Protein AF-A0A8X6N7T5-F1 (afdb_monomer)

Structure (mmCIF, N/CA/C/O backbone):
data_AF-A0A8X6N7T5-F1
#
_entry.id   AF-A0A8X6N7T5-F1
#
loop_
_atom_site.group_PDB
_atom_site.id
_atom_site.type_symbol
_atom_site.label_atom_id
_atom_site.label_alt_id
_atom_site.label_comp_id
_atom_site.label_asym_id
_atom_site.label_entity_id
_atom_site.label_seq_id
_atom_site.pdbx_PDB_ins_code
_atom_site.Cartn_x
_atom_site.Cartn_y
_atom_site.Cartn_z
_atom_site.occupancy
_atom_site.B_iso_or_equiv
_atom_site.auth_seq_id
_atom_site.auth_comp_id
_atom_site.auth_asym_id
_atom_site.auth_atom_id
_atom_site.pdbx_PDB_model_num
ATOM 1 N N . MET A 1 1 ? 13.002 1.276 -0.693 1.00 79.81 1 MET A N 1
ATOM 2 C CA . MET A 1 1 ? 13.063 2.621 -0.086 1.00 79.81 1 MET A CA 1
ATOM 3 C C . MET A 1 1 ? 11.670 3.222 -0.159 1.00 79.81 1 MET A C 1
ATOM 5 O O . MET A 1 1 ? 11.040 3.054 -1.194 1.00 79.81 1 MET A O 1
ATOM 9 N N . ILE A 1 2 ? 11.180 3.834 0.918 1.00 91.38 2 ILE A N 1
ATOM 10 C CA . ILE A 1 2 ? 9.913 4.585 0.953 1.00 91.38 2 ILE A CA 1
ATOM 11 C C . ILE A 1 2 ? 10.274 6.031 1.283 1.00 91.38 2 ILE A C 1
ATOM 13 O O . ILE A 1 2 ? 11.182 6.249 2.085 1.00 91.38 2 ILE A O 1
ATOM 17 N N . ILE A 1 3 ? 9.615 6.992 0.641 1.00 93.56 3 ILE A N 1
ATOM 18 C CA . ILE A 1 3 ? 9.811 8.421 0.908 1.00 93.56 3 ILE A CA 1
ATOM 19 C C . ILE A 1 3 ? 8.500 8.967 1.471 1.00 93.56 3 ILE A C 1
ATOM 21 O O . ILE A 1 3 ? 7.453 8.821 0.841 1.00 93.56 3 ILE A O 1
ATOM 25 N N . GLU A 1 4 ? 8.553 9.551 2.663 1.00 93.31 4 GLU A N 1
ATOM 26 C CA . GLU A 1 4 ? 7.389 10.152 3.318 1.00 93.31 4 GLU A CA 1
ATOM 27 C C . GLU A 1 4 ? 7.267 11.627 2.941 1.00 93.31 4 GLU A C 1
ATOM 29 O O . GLU A 1 4 ? 8.222 12.390 3.079 1.00 93.31 4 GLU A O 1
ATOM 34 N N . ASN A 1 5 ? 6.075 12.018 2.494 1.00 90.19 5 ASN A N 1
ATOM 35 C CA . ASN A 1 5 ? 5.716 13.388 2.150 1.00 90.19 5 ASN A CA 1
ATOM 36 C C . ASN A 1 5 ? 4.433 13.795 2.898 1.00 90.19 5 ASN A C 1
ATOM 38 O O . ASN A 1 5 ? 3.700 12.951 3.406 1.00 90.19 5 ASN A O 1
ATOM 42 N N . GLU A 1 6 ? 4.092 15.088 2.881 1.00 89.38 6 GLU A N 1
ATOM 43 C CA . GLU A 1 6 ? 2.863 15.615 3.508 1.00 89.38 6 GLU A CA 1
ATOM 44 C C . GLU A 1 6 ? 1.575 14.943 2.997 1.00 89.38 6 GLU A C 1
ATOM 46 O O . GLU A 1 6 ? 0.587 14.842 3.718 1.00 89.38 6 GLU A O 1
ATOM 51 N N . SER A 1 7 ? 1.574 14.470 1.747 1.00 88.31 7 SER A N 1
ATOM 52 C CA . SER A 1 7 ? 0.406 13.856 1.102 1.00 88.31 7 SER A CA 1
ATOM 53 C C . SER A 1 7 ? 0.331 12.329 1.235 1.00 88.31 7 SER A C 1
ATOM 55 O O . SER A 1 7 ? -0.644 11.744 0.755 1.00 88.31 7 SER A O 1
ATOM 57 N N . GLY A 1 8 ? 1.342 11.680 1.825 1.00 93.50 8 GLY A N 1
ATOM 58 C CA . GLY A 1 8 ? 1.430 10.222 1.948 1.00 93.50 8 GLY A CA 1
ATOM 59 C C . GLY A 1 8 ? 2.823 9.662 1.641 1.00 93.50 8 GLY A C 1
ATOM 60 O O . GLY A 1 8 ? 3.841 10.318 1.846 1.00 93.50 8 GLY A O 1
ATOM 61 N N . TYR A 1 9 ? 2.865 8.436 1.126 1.00 95.62 9 TYR A N 1
ATOM 62 C CA . TYR A 1 9 ? 4.085 7.664 0.895 1.00 95.62 9 TYR A CA 1
ATOM 63 C C . TYR A 1 9 ? 4.372 7.522 -0.597 1.00 95.62 9 TYR A C 1
ATOM 65 O O . TYR A 1 9 ? 3.532 7.038 -1.356 1.00 95.62 9 TYR A O 1
ATOM 73 N N . ILE A 1 10 ? 5.578 7.885 -1.022 1.00 96.06 10 ILE A N 1
ATOM 74 C CA . ILE A 1 10 ? 6.064 7.633 -2.377 1.00 96.06 10 ILE A CA 1
ATOM 75 C C . ILE A 1 10 ? 6.832 6.313 -2.382 1.00 96.06 10 ILE A C 1
ATOM 77 O O . ILE A 1 10 ? 7.823 6.134 -1.665 1.00 96.06 10 ILE A O 1
ATOM 81 N N . VAL A 1 11 ? 6.369 5.391 -3.223 1.00 95.44 11 VAL A N 1
ATOM 82 C CA . VAL A 1 11 ? 6.924 4.049 -3.377 1.00 95.44 11 VAL A CA 1
ATOM 83 C C . VAL A 1 11 ? 7.459 3.877 -4.803 1.00 95.44 11 VAL A C 1
ATOM 85 O O . VAL A 1 11 ? 6.682 3.981 -5.751 1.00 95.44 11 VAL A O 1
ATOM 88 N N . PRO A 1 12 ? 8.762 3.610 -4.996 1.00 93.44 12 PRO A N 1
ATOM 89 C CA . PRO A 1 12 ? 9.313 3.345 -6.318 1.00 93.44 12 PRO A CA 1
ATOM 90 C C . PRO A 1 12 ? 8.857 1.984 -6.846 1.00 93.44 12 PRO A C 1
ATOM 92 O O . PRO A 1 12 ? 8.689 1.021 -6.089 1.00 93.44 12 PRO A O 1
ATOM 95 N N . SER A 1 13 ? 8.691 1.903 -8.161 1.00 91.12 13 SER A N 1
ATOM 96 C CA . SER A 1 13 ? 8.461 0.646 -8.860 1.00 91.12 13 SER A CA 1
ATOM 97 C C . SER A 1 13 ? 9.652 -0.302 -8.690 1.00 91.12 13 SER A C 1
ATOM 99 O O . SER A 1 13 ? 10.802 0.110 -8.559 1.00 91.12 13 SER A O 1
ATOM 101 N N . SER A 1 14 ? 9.373 -1.605 -8.711 1.00 86.06 14 SER A N 1
ATOM 102 C CA . SER A 1 14 ? 10.404 -2.648 -8.663 1.00 86.06 14 SER A CA 1
ATOM 103 C C . SER A 1 14 ? 11.063 -2.906 -10.021 1.00 86.06 14 SER A C 1
ATOM 105 O O . SER A 1 14 ? 12.096 -3.562 -10.076 1.00 86.06 14 SER A O 1
ATOM 107 N N . SER A 1 15 ? 10.438 -2.461 -11.113 1.00 87.00 15 SER A N 1
ATOM 108 C CA . SER A 1 15 ? 10.814 -2.823 -12.488 1.00 87.00 15 SER A CA 1
ATOM 109 C C . SER A 1 15 ? 10.936 -1.629 -13.433 1.00 87.00 15 SER A C 1
ATOM 111 O O . SER A 1 15 ? 11.375 -1.797 -14.566 1.00 87.00 15 SER A O 1
ATOM 113 N N . SER A 1 16 ? 10.532 -0.434 -13.004 1.00 90.25 16 SER A N 1
ATOM 114 C CA . SER A 1 16 ? 10.591 0.797 -13.797 1.00 90.25 16 SER A CA 1
ATOM 115 C C . SER A 1 16 ? 11.121 1.954 -12.950 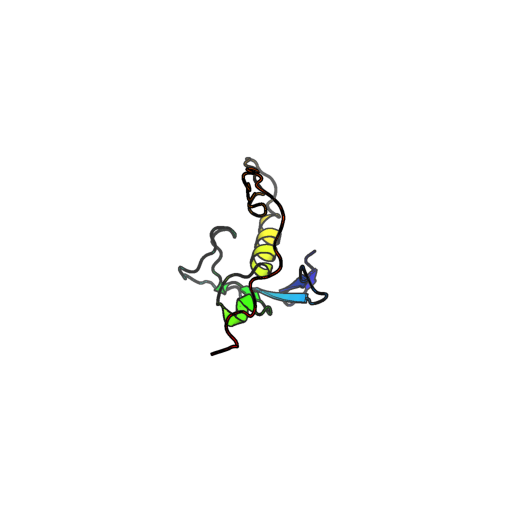1.00 90.25 16 SER A C 1
ATOM 117 O O . SER A 1 16 ? 11.251 1.839 -11.734 1.00 90.25 16 SER A O 1
ATOM 119 N N . LEU A 1 17 ? 11.422 3.083 -13.595 1.00 89.88 17 LEU A N 1
ATOM 120 C CA . LEU A 1 17 ? 11.791 4.331 -12.911 1.00 89.88 17 LEU A CA 1
ATOM 121 C C . LEU A 1 17 ? 10.569 5.099 -12.375 1.00 89.88 17 LEU A C 1
ATOM 123 O O . LEU A 1 17 ? 10.706 6.212 -11.875 1.00 89.88 17 LEU A O 1
ATOM 127 N N . GLU A 1 18 ? 9.371 4.533 -12.509 1.00 92.69 18 GLU A N 1
ATOM 128 C CA . GLU A 1 18 ? 8.135 5.154 -12.048 1.00 92.69 18 GLU A CA 1
ATOM 129 C C . GLU A 1 18 ? 8.010 5.077 -10.527 1.00 92.69 18 GLU A C 1
ATOM 131 O O . GLU A 1 18 ? 8.520 4.162 -9.873 1.00 92.69 18 GLU A O 1
ATOM 136 N N . THR A 1 19 ? 7.275 6.028 -9.965 1.00 94.38 19 THR A N 1
ATOM 137 C CA . THR A 1 19 ? 6.924 6.049 -8.550 1.00 94.38 19 THR A CA 1
ATOM 138 C C . THR A 1 19 ? 5.414 6.103 -8.392 1.00 94.38 19 THR A C 1
ATOM 140 O O . THR A 1 19 ? 4.695 6.647 -9.230 1.00 94.38 19 THR A O 1
ATOM 143 N N . TYR A 1 20 ? 4.931 5.520 -7.302 1.00 95.19 20 TYR A N 1
ATOM 144 C CA . TYR A 1 20 ? 3.520 5.470 -6.966 1.00 95.19 20 TYR A CA 1
ATOM 145 C C . TYR A 1 20 ? 3.295 6.148 -5.624 1.00 95.19 20 TYR A C 1
ATOM 147 O O . TYR A 1 20 ? 3.953 5.838 -4.631 1.00 95.19 20 TYR A O 1
ATOM 155 N N . LEU A 1 21 ? 2.333 7.060 -5.597 1.00 95.25 21 LEU A N 1
ATOM 156 C CA . LEU A 1 21 ? 1.815 7.650 -4.374 1.00 95.25 21 LEU A CA 1
ATOM 157 C C . LEU A 1 21 ? 0.817 6.692 -3.717 1.00 95.25 21 LEU A C 1
ATOM 159 O O . LEU A 1 21 ? -0.110 6.215 -4.383 1.00 95.25 21 LEU A O 1
ATOM 163 N N . VAL A 1 22 ? 1.016 6.443 -2.425 1.00 94.94 22 VAL A N 1
ATOM 164 C CA . VAL A 1 22 ? 0.089 5.767 -1.517 1.00 94.94 22 VAL A CA 1
ATOM 165 C C . VAL A 1 22 ? -0.385 6.779 -0.481 1.00 94.94 22 VAL A C 1
ATOM 167 O O . VAL A 1 22 ? 0.433 7.387 0.207 1.00 94.94 22 VAL A O 1
ATOM 170 N N . GLN A 1 23 ? -1.693 6.959 -0.355 1.00 94.56 23 GLN A N 1
ATOM 171 C CA . GLN A 1 23 ? -2.296 7.918 0.569 1.00 94.56 23 GLN A CA 1
ATOM 172 C C . GLN A 1 23 ? -3.124 7.193 1.616 1.00 94.56 23 GLN A C 1
ATOM 174 O O . GLN A 1 23 ? -3.807 6.221 1.305 1.00 94.56 23 GLN A O 1
ATOM 179 N N . GLU A 1 24 ? -3.096 7.696 2.843 1.00 91.50 24 GLU A N 1
ATOM 180 C CA . GLU A 1 24 ? -3.979 7.227 3.904 1.00 91.50 24 GLU A CA 1
ATOM 181 C C . GLU A 1 24 ? -5.273 8.020 3.891 1.00 91.50 24 GLU A C 1
ATOM 183 O O . GLU A 1 24 ? -5.271 9.248 3.915 1.00 91.50 24 GL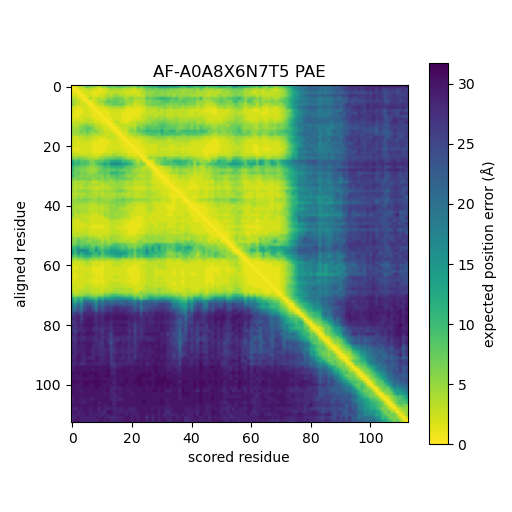U A O 1
ATOM 188 N N . SER A 1 25 ? -6.390 7.307 3.855 1.00 86.62 25 SER A N 1
ATOM 189 C CA . SER A 1 25 ? -7.720 7.914 3.854 1.00 86.62 25 SER A CA 1
ATOM 190 C C . SER A 1 25 ? -8.353 7.949 5.249 1.00 86.62 25 SER A C 1
ATOM 192 O O . SER A 1 25 ? -9.443 8.489 5.390 1.00 86.62 25 SER A O 1
ATOM 194 N N . ASN A 1 26 ? -7.672 7.395 6.267 1.00 70.31 26 ASN A N 1
ATOM 195 C CA . ASN A 1 26 ? -8.101 7.316 7.672 1.00 70.31 26 ASN A CA 1
ATOM 196 C C . ASN A 1 26 ? -9.608 7.039 7.822 1.00 70.31 26 ASN A C 1
ATOM 198 O O . ASN A 1 26 ? -10.357 7.789 8.449 1.00 70.31 26 ASN A O 1
ATOM 202 N N . THR A 1 27 ? -10.066 5.973 7.167 1.00 76.94 27 THR A N 1
ATOM 203 C CA . THR A 1 27 ? -11.472 5.587 7.169 1.00 76.94 27 THR A CA 1
ATOM 204 C C . THR A 1 27 ? -11.726 4.640 8.337 1.00 76.94 27 THR A C 1
ATOM 206 O O . THR A 1 27 ? -11.125 3.572 8.447 1.00 76.94 27 THR A O 1
ATOM 209 N N . ASN A 1 28 ? -12.632 5.019 9.242 1.00 82.62 28 ASN A N 1
ATOM 210 C CA . ASN A 1 28 ? -13.176 4.072 10.210 1.00 82.62 28 ASN A CA 1
ATOM 211 C C . ASN A 1 28 ? -14.169 3.172 9.465 1.00 82.62 28 ASN A C 1
ATOM 213 O O . ASN A 1 28 ? -15.340 3.511 9.299 1.00 82.62 28 ASN A O 1
ATOM 217 N N . CYS A 1 29 ? -13.653 2.083 8.902 1.00 86.38 29 CYS A N 1
ATOM 218 C CA . CYS A 1 29 ? -14.405 1.189 8.039 1.00 86.38 29 CYS A CA 1
ATOM 219 C C . CYS A 1 29 ? -14.625 -0.159 8.731 1.00 86.38 29 CYS A C 1
ATOM 221 O O . CYS A 1 29 ? -13.671 -0.804 9.155 1.00 86.38 29 CYS A O 1
ATOM 223 N N . SER A 1 30 ? -15.875 -0.616 8.798 1.00 86.75 30 SER A N 1
ATOM 224 C CA . SER A 1 30 ? -16.258 -1.942 9.309 1.00 86.75 30 SER A CA 1
ATOM 225 C C . SER A 1 30 ? -16.414 -2.982 8.187 1.00 86.75 30 SER A C 1
ATOM 227 O O . SER A 1 30 ? -17.200 -3.923 8.292 1.00 86.75 30 SER A O 1
ATOM 229 N N . CYS A 1 31 ? -15.687 -2.790 7.080 1.00 88.56 31 CYS A N 1
ATOM 230 C CA . CYS A 1 31 ? -15.692 -3.698 5.937 1.00 88.56 31 CYS A CA 1
ATOM 231 C C . CYS A 1 31 ? -15.114 -5.076 6.307 1.00 88.56 31 CYS A C 1
ATOM 233 O O . CYS A 1 31 ? -14.263 -5.184 7.183 1.00 88.56 31 CYS A O 1
ATOM 235 N N . LEU A 1 32 ? -15.498 -6.122 5.569 1.00 88.81 32 LEU A N 1
ATOM 236 C CA . LEU A 1 32 ? -14.855 -7.445 5.662 1.00 88.81 32 LEU A CA 1
ATOM 237 C C . LEU A 1 32 ? -13.651 -7.595 4.711 1.00 88.81 32 LEU A C 1
ATOM 239 O O . LEU A 1 32 ? -13.003 -8.635 4.689 1.00 88.81 32 LEU A O 1
ATOM 243 N N . LEU A 1 33 ? -13.350 -6.562 3.916 1.00 88.56 33 LEU A N 1
ATOM 244 C CA . LEU A 1 33 ? -12.240 -6.529 2.958 1.00 88.56 33 LEU A CA 1
ATOM 245 C C . LEU A 1 33 ? -10.938 -6.114 3.655 1.00 88.56 33 LEU A C 1
ATOM 247 O O . LEU A 1 33 ? -10.413 -5.018 3.438 1.00 88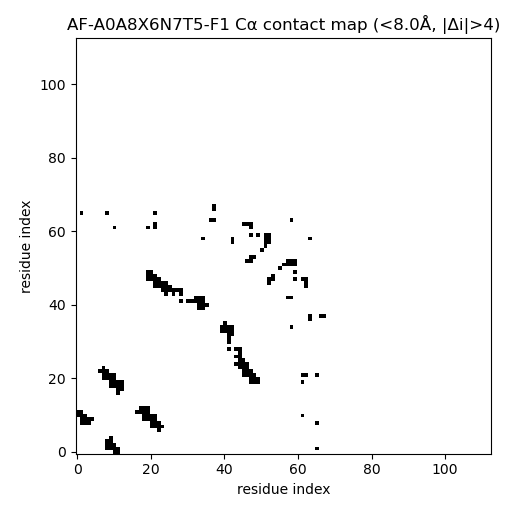.56 33 LEU A O 1
ATOM 251 N N . ILE A 1 34 ? -10.458 -6.994 4.528 1.00 90.44 34 ILE A N 1
ATOM 252 C CA . ILE A 1 34 ? -9.249 -6.806 5.332 1.00 90.44 34 ILE A CA 1
ATOM 253 C C . ILE A 1 34 ? -8.087 -7.641 4.791 1.00 90.44 34 ILE A C 1
ATOM 255 O O . ILE A 1 34 ? -8.284 -8.757 4.312 1.00 90.44 34 ILE A O 1
ATOM 259 N N . CYS A 1 35 ? -6.866 -7.116 4.897 1.00 90.31 35 CYS A N 1
ATOM 260 C CA . CYS A 1 35 ? -5.651 -7.885 4.638 1.00 90.31 35 CYS A CA 1
ATOM 261 C C . CYS A 1 35 ? -5.082 -8.433 5.944 1.00 90.31 35 CYS A C 1
ATOM 263 O O . CYS A 1 35 ? -4.685 -7.675 6.833 1.00 90.31 35 CYS A O 1
ATOM 265 N N . THR A 1 36 ? -5.017 -9.758 6.038 1.00 89.50 36 THR A N 1
ATOM 266 C CA . THR A 1 36 ? -4.483 -10.481 7.199 1.00 89.50 36 THR A CA 1
ATOM 267 C C . THR A 1 36 ? -2.985 -10.265 7.386 1.00 89.50 36 THR A C 1
ATOM 269 O O . THR A 1 36 ? -2.509 -10.244 8.515 1.00 89.50 36 THR A O 1
ATOM 272 N N . ASP A 1 37 ? -2.253 -10.014 6.300 1.00 89.00 37 ASP A N 1
ATOM 273 C CA . ASP A 1 37 ? -0.800 -9.810 6.337 1.00 89.00 37 ASP A CA 1
ATOM 274 C C . ASP A 1 37 ? -0.419 -8.402 6.830 1.00 89.00 37 ASP A C 1
ATOM 276 O O . ASP A 1 37 ? 0.720 -8.150 7.214 1.00 89.00 37 ASP A O 1
ATOM 280 N N . CYS A 1 38 ? -1.372 -7.463 6.816 1.00 90.12 38 CYS A N 1
ATOM 281 C CA . CYS A 1 38 ? -1.185 -6.060 7.196 1.00 90.12 38 CYS A CA 1
ATOM 282 C C . CYS A 1 38 ? -1.955 -5.710 8.471 1.00 90.12 38 CYS A C 1
ATOM 284 O O . CYS A 1 38 ? -2.616 -4.672 8.530 1.00 90.12 38 CYS A O 1
ATOM 286 N N . SER A 1 39 ? -1.904 -6.585 9.478 1.00 87.81 39 SER A N 1
ATOM 287 C CA . SER A 1 39 ? -2.560 -6.375 10.777 1.00 87.81 39 SER A CA 1
ATOM 288 C C . SER A 1 39 ? -4.069 -6.122 10.655 1.00 87.81 39 SER A C 1
ATOM 290 O O . SER A 1 39 ? -4.612 -5.234 11.310 1.00 87.81 39 SER A O 1
ATOM 292 N N . ASN A 1 40 ? -4.750 -6.882 9.790 1.00 88.31 40 ASN A N 1
ATOM 293 C CA . ASN A 1 40 ? -6.186 -6.759 9.507 1.00 88.31 40 ASN A CA 1
ATOM 294 C C . ASN A 1 40 ? -6.619 -5.368 9.014 1.00 88.31 40 ASN A C 1
ATOM 296 O O . ASN A 1 40 ? -7.748 -4.938 9.254 1.00 88.31 40 ASN A O 1
ATOM 300 N N . THR A 1 41 ? -5.744 -4.656 8.301 1.00 89.69 41 THR A N 1
ATOM 301 C CA . THR A 1 41 ? -6.103 -3.347 7.746 1.00 89.69 41 THR A CA 1
ATOM 302 C C . THR A 1 41 ? -7.113 -3.496 6.602 1.00 89.69 41 THR A C 1
ATOM 304 O O . THR A 1 41 ? -6.905 -4.299 5.690 1.00 89.69 41 THR A O 1
ATOM 307 N N . CYS A 1 42 ? -8.206 -2.721 6.638 1.00 91.06 42 CYS A N 1
ATOM 308 C CA . CYS A 1 42 ? -9.176 -2.642 5.538 1.00 91.06 42 CYS A CA 1
ATOM 309 C C . CYS A 1 42 ? -8.528 -1.945 4.332 1.00 91.06 42 CYS A C 1
ATOM 311 O O . CYS A 1 42 ? -7.815 -0.948 4.476 1.00 91.06 42 CYS A O 1
ATOM 313 N N . ILE A 1 43 ? -8.816 -2.437 3.126 1.00 89.06 43 ILE A N 1
ATOM 314 C CA . ILE A 1 43 ? -8.311 -1.844 1.878 1.00 89.06 43 ILE A CA 1
ATOM 315 C C . ILE A 1 43 ? -8.667 -0.354 1.743 1.00 89.06 43 ILE A C 1
ATOM 317 O O . ILE A 1 43 ? -7.872 0.424 1.225 1.00 89.06 43 ILE A O 1
ATOM 321 N N . HIS A 1 44 ? -9.822 0.065 2.270 1.00 90.06 44 HIS A N 1
ATOM 322 C CA . HIS A 1 44 ? -10.303 1.449 2.212 1.00 90.06 44 HIS A CA 1
ATOM 323 C C . HIS A 1 44 ? -9.485 2.438 3.048 1.00 90.06 44 HIS A C 1
ATOM 325 O O . HIS A 1 44 ? -9.687 3.649 2.931 1.00 90.06 44 HI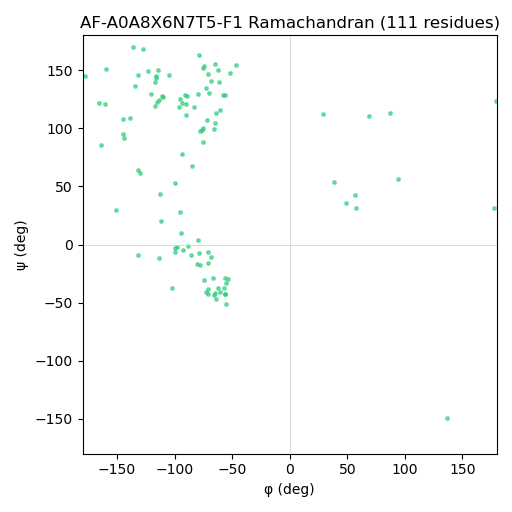S A O 1
ATOM 331 N N . ASN A 1 45 ? -8.582 1.960 3.903 1.00 90.75 45 ASN A N 1
ATOM 332 C CA . ASN A 1 45 ? -7.690 2.838 4.652 1.00 90.75 45 ASN A CA 1
ATOM 333 C C . ASN A 1 45 ? -6.630 3.476 3.748 1.00 90.75 45 ASN A C 1
ATOM 335 O O . ASN A 1 45 ? -6.023 4.470 4.151 1.00 90.75 45 ASN A O 1
ATOM 339 N N . TYR A 1 46 ? -6.437 2.941 2.538 1.00 91.94 46 TYR A N 1
ATOM 340 C CA . TYR A 1 46 ? -5.404 3.373 1.614 1.00 91.94 46 TYR A CA 1
ATOM 341 C C . TYR A 1 46 ? -5.934 3.611 0.202 1.00 91.94 46 TYR A C 1
ATOM 343 O O . TYR A 1 46 ? -6.781 2.881 -0.307 1.00 91.94 46 TYR A O 1
ATOM 351 N N . SER A 1 47 ? -5.345 4.591 -0.471 1.00 92.25 47 SER A N 1
ATOM 352 C CA . SER A 1 47 ? -5.419 4.752 -1.921 1.00 92.25 47 SER A CA 1
ATOM 353 C C . SER A 1 47 ? -4.016 4.587 -2.499 1.00 92.25 47 SER A C 1
ATOM 355 O O . SER A 1 47 ? -3.030 4.972 -1.870 1.00 92.25 47 SER A O 1
ATOM 357 N N . CYS A 1 48 ? -3.896 3.996 -3.686 1.00 93.44 48 CYS A N 1
ATOM 358 C CA . CYS A 1 48 ? -2.629 3.943 -4.403 1.00 93.44 48 CYS A CA 1
ATOM 359 C C . CYS A 1 48 ? -2.843 4.303 -5.869 1.00 93.44 48 CYS A C 1
ATOM 361 O O . CYS A 1 48 ? -3.764 3.809 -6.508 1.00 93.44 48 CYS A O 1
ATOM 363 N N . SER A 1 49 ? -1.945 5.123 -6.408 1.00 93.81 49 SER A N 1
ATOM 364 C CA . SER A 1 49 ? -1.954 5.559 -7.814 1.00 93.81 49 SER A CA 1
ATOM 365 C C . SER A 1 49 ? -1.588 4.465 -8.830 1.00 93.81 49 SER A C 1
ATOM 367 O O . SER A 1 49 ? -1.671 4.698 -10.034 1.00 93.81 49 SER A O 1
ATOM 369 N N . CYS A 1 50 ? -1.178 3.271 -8.389 1.00 92.06 50 CYS A N 1
ATOM 370 C CA . CYS A 1 50 ? -0.833 2.182 -9.304 1.00 92.06 50 CYS A CA 1
ATOM 371 C C . CYS A 1 50 ? -2.076 1.526 -9.931 1.00 92.06 50 CYS A C 1
ATOM 373 O O . CYS A 1 50 ? -3.134 1.433 -9.306 1.00 92.06 50 CYS A O 1
ATOM 375 N N . LEU A 1 51 ? -1.9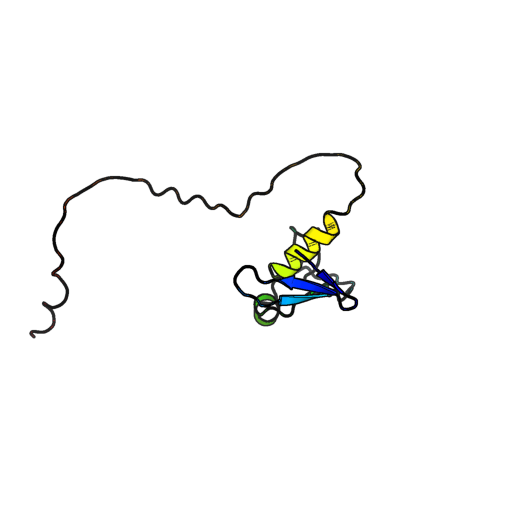15 0.977 -11.137 1.00 87.69 51 LEU A N 1
ATOM 376 C CA . LEU A 1 51 ? -2.992 0.313 -11.883 1.00 87.69 51 LEU A CA 1
ATOM 377 C C . LEU A 1 51 ? -3.647 -0.843 -11.117 1.00 87.69 51 LEU A C 1
ATOM 379 O O . LEU A 1 51 ? -4.861 -1.016 -11.198 1.00 87.69 51 LEU A O 1
ATOM 383 N N . ASP A 1 52 ? -2.869 -1.616 -10.356 1.00 83.88 52 ASP A N 1
ATOM 384 C CA . ASP A 1 52 ? -3.409 -2.749 -9.597 1.00 83.88 52 ASP A CA 1
ATOM 385 C C . ASP A 1 52 ? -4.431 -2.305 -8.542 1.00 83.88 52 ASP A C 1
ATOM 387 O O . ASP A 1 52 ? -5.446 -2.976 -8.361 1.00 83.88 52 ASP A O 1
ATOM 391 N N . ALA A 1 53 ? -4.203 -1.159 -7.896 1.00 84.12 53 ALA A N 1
ATOM 392 C CA . ALA A 1 53 ? -5.150 -0.601 -6.936 1.00 84.12 53 ALA A CA 1
ATOM 393 C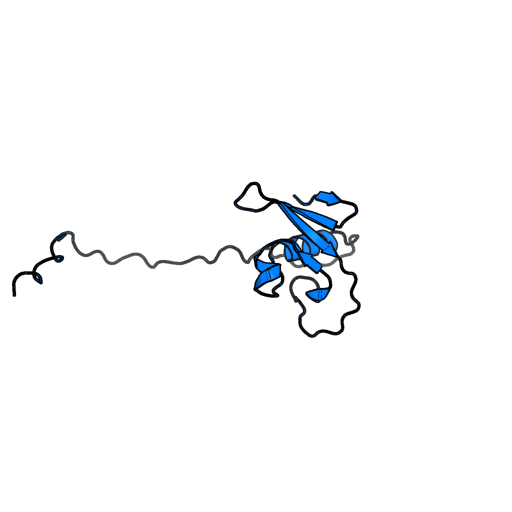 C . ALA A 1 53 ? -6.391 -0.023 -7.639 1.00 84.12 53 ALA A C 1
ATOM 395 O O . ALA A 1 53 ? -7.510 -0.258 -7.191 1.00 84.12 53 ALA A O 1
ATOM 396 N N . SER A 1 54 ? -6.203 0.667 -8.769 1.00 76.75 54 SER A N 1
ATOM 397 C CA . SER A 1 54 ? -7.285 1.353 -9.491 1.00 76.75 54 SER A CA 1
ATOM 398 C C . SER A 1 54 ? -8.227 0.422 -10.260 1.00 76.75 54 SER A C 1
ATOM 400 O O . SER A 1 54 ? -9.397 0.753 -10.436 1.00 76.75 54 SER A O 1
ATOM 402 N N . VAL A 1 55 ? -7.738 -0.720 -10.755 1.00 73.50 55 VAL A N 1
ATOM 403 C CA . VAL A 1 55 ? -8.519 -1.604 -11.643 1.00 73.50 55 VAL A CA 1
ATOM 404 C C . VAL A 1 55 ? -9.065 -2.824 -10.908 1.00 73.50 55 VAL A C 1
ATOM 406 O O . VAL A 1 55 ? -10.181 -3.256 -11.185 1.00 73.50 55 VAL A O 1
ATOM 409 N N . LYS A 1 56 ? -8.293 -3.398 -9.978 1.00 70.31 56 LYS A N 1
ATOM 410 C CA . LYS A 1 56 ? -8.637 -4.686 -9.356 1.00 70.31 56 LYS A CA 1
ATOM 411 C C . LYS A 1 56 ? -9.280 -4.557 -7.977 1.00 70.31 56 LYS A C 1
ATOM 413 O O . LYS A 1 56 ? -9.682 -5.584 -7.445 1.00 70.31 56 LYS A O 1
ATOM 418 N N . TRP A 1 57 ? -9.360 -3.350 -7.400 1.00 68.06 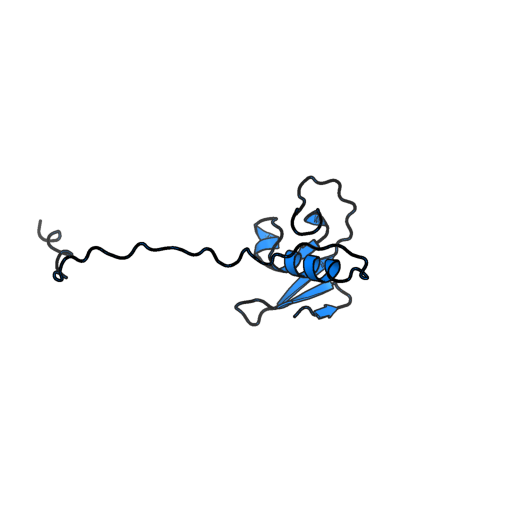57 TRP A N 1
ATOM 419 C CA . TRP A 1 57 ? -9.844 -3.133 -6.025 1.00 68.06 57 TRP A CA 1
ATOM 420 C C . TRP A 1 57 ? -9.182 -4.083 -5.008 1.00 68.06 57 TRP A C 1
ATOM 422 O O . TRP A 1 57 ? -9.807 -4.539 -4.057 1.00 68.06 57 TRP A O 1
ATOM 432 N N . ASN A 1 58 ? -7.899 -4.386 -5.226 1.00 75.31 58 ASN A N 1
ATOM 433 C CA . ASN A 1 58 ? -7.090 -5.252 -4.373 1.00 75.31 58 ASN A CA 1
ATOM 434 C C . ASN A 1 58 ? -5.975 -4.438 -3.714 1.00 75.31 58 ASN A C 1
ATOM 436 O O . ASN A 1 58 ? -5.468 -3.474 -4.295 1.00 75.31 58 ASN A O 1
ATOM 440 N N . MET A 1 59 ? -5.548 -4.854 -2.517 1.00 86.25 59 MET A N 1
ATOM 441 C CA . MET A 1 59 ? -4.365 -4.273 -1.883 1.00 86.25 59 MET A CA 1
ATOM 442 C C . MET A 1 59 ? -3.135 -4.581 -2.734 1.00 86.25 59 MET A C 1
ATOM 444 O O . MET A 1 59 ? -2.735 -5.730 -2.915 1.00 86.25 59 MET A O 1
ATOM 448 N N . CYS A 1 60 ? -2.553 -3.534 -3.313 1.00 92.56 60 CYS A N 1
ATOM 449 C CA . CYS A 1 60 ? -1.387 -3.670 -4.167 1.00 92.56 60 CYS A CA 1
ATOM 450 C C . CYS A 1 60 ? -0.110 -3.836 -3.331 1.00 92.56 60 CYS A C 1
ATOM 452 O O . CYS A 1 60 ? -0.047 -3.469 -2.153 1.00 92.56 60 CYS A O 1
ATOM 454 N N . LYS A 1 61 ? 0.964 -4.312 -3.972 1.00 92.00 61 LYS A N 1
ATOM 455 C CA . LYS A 1 61 ? 2.289 -4.452 -3.342 1.00 92.00 61 LYS A CA 1
ATOM 456 C C . LYS A 1 61 ? 2.800 -3.159 -2.692 1.00 92.00 61 LYS A C 1
ATOM 458 O O . LYS A 1 61 ? 3.527 -3.223 -1.707 1.00 92.00 61 LYS A O 1
ATOM 463 N N . HIS A 1 62 ? 2.415 -1.993 -3.216 1.00 93.62 62 HIS A N 1
ATOM 464 C CA . HIS A 1 62 ? 2.819 -0.703 -2.657 1.00 93.62 62 HIS A CA 1
ATOM 465 C C . HIS A 1 62 ? 2.128 -0.427 -1.317 1.00 93.62 62 HIS A C 1
ATOM 467 O O . HIS A 1 62 ? 2.797 -0.018 -0.374 1.00 93.62 62 HIS A O 1
ATOM 473 N N . ILE A 1 63 ? 0.826 -0.718 -1.198 1.00 93.44 63 ILE A N 1
ATOM 474 C CA . ILE A 1 63 ? 0.094 -0.580 0.071 1.00 93.44 63 ILE A CA 1
ATOM 475 C C . ILE A 1 63 ? 0.635 -1.580 1.100 1.00 93.44 63 ILE A C 1
ATOM 477 O O . ILE A 1 63 ? 0.899 -1.191 2.236 1.00 93.44 63 ILE A O 1
ATOM 481 N N . HIS A 1 64 ? 0.886 -2.834 0.701 1.00 93.00 64 HIS A N 1
ATOM 482 C CA . HIS A 1 64 ? 1.517 -3.829 1.579 1.00 93.00 64 HIS A CA 1
ATOM 483 C C . HIS A 1 64 ? 2.872 -3.349 2.115 1.00 93.00 64 HIS A C 1
ATOM 485 O O . HIS A 1 64 ? 3.166 -3.492 3.302 1.00 93.00 64 HIS A O 1
ATOM 491 N N . LEU A 1 65 ? 3.693 -2.738 1.256 1.00 93.56 65 LEU A N 1
ATOM 492 C CA . LEU A 1 65 ? 4.993 -2.213 1.657 1.00 93.56 65 LEU A CA 1
ATOM 493 C C . LEU A 1 65 ? 4.869 -1.063 2.669 1.00 93.56 65 LEU A C 1
ATOM 495 O O . LEU A 1 65 ? 5.628 -1.036 3.637 1.00 93.56 65 LEU A O 1
ATOM 499 N N . VAL A 1 66 ? 3.915 -0.148 2.468 1.00 93.12 66 VAL A N 1
ATOM 500 C CA . VAL A 1 66 ? 3.633 0.949 3.410 1.00 93.12 66 VAL A CA 1
ATOM 501 C C . VAL A 1 66 ? 3.143 0.407 4.749 1.00 93.12 66 VAL A C 1
ATOM 503 O O . VAL A 1 66 ? 3.677 0.794 5.784 1.00 93.12 66 VAL A O 1
ATOM 506 N N . CYS A 1 67 ? 2.201 -0.539 4.745 1.00 92.19 67 CYS A N 1
ATOM 507 C CA . CYS A 1 67 ? 1.735 -1.192 5.968 1.00 92.19 67 CYS A CA 1
ATOM 508 C C . CYS A 1 67 ? 2.915 -1.801 6.732 1.00 92.19 67 CYS A C 1
ATOM 510 O O . CYS A 1 67 ? 3.135 -1.480 7.898 1.00 92.19 67 CYS A O 1
ATOM 512 N N . ARG A 1 68 ? 3.747 -2.601 6.053 1.00 91.62 68 ARG A N 1
ATOM 513 C CA . ARG A 1 68 ? 4.941 -3.197 6.662 1.00 91.62 68 ARG A CA 1
ATOM 514 C C . ARG A 1 68 ? 5.874 -2.137 7.249 1.00 91.62 68 ARG A C 1
ATOM 516 O O . ARG A 1 68 ? 6.369 -2.318 8.351 1.00 91.62 68 ARG A O 1
ATOM 523 N N . HIS A 1 69 ? 6.099 -1.028 6.551 1.00 90.38 69 HIS A N 1
ATOM 524 C CA . HIS A 1 69 ? 6.924 0.064 7.067 1.00 90.38 69 HIS A CA 1
ATOM 525 C C . HIS A 1 69 ? 6.369 0.662 8.364 1.00 90.38 69 HIS A C 1
ATOM 527 O O . HIS A 1 69 ? 7.134 0.904 9.292 1.00 90.38 69 HIS A O 1
ATOM 533 N N . LYS A 1 70 ? 5.047 0.841 8.464 1.00 86.44 70 LYS A N 1
ATOM 534 C CA . LYS A 1 70 ? 4.402 1.399 9.661 1.00 86.44 70 LYS A CA 1
ATOM 535 C C . LYS A 1 70 ? 4.415 0.438 10.849 1.00 86.44 70 LYS A C 1
ATOM 537 O O . LYS A 1 70 ? 4.626 0.873 11.975 1.00 86.44 70 LYS A O 1
ATOM 542 N N . PHE A 1 71 ? 4.219 -0.857 10.610 1.00 79.31 71 PHE A N 1
ATOM 543 C CA . PHE A 1 71 ? 4.140 -1.858 11.682 1.00 79.31 71 PHE A CA 1
ATOM 544 C C . PHE A 1 71 ? 5.502 -2.402 12.139 1.00 79.31 71 PHE A C 1
ATOM 546 O O . PHE A 1 71 ? 5.570 -3.069 13.164 1.00 79.31 71 PHE A O 1
ATOM 553 N N . LEU A 1 72 ? 6.598 -2.094 11.437 1.00 68.50 72 LEU A N 1
ATOM 554 C CA . LEU A 1 72 ? 7.958 -2.399 11.903 1.00 68.50 72 LEU A CA 1
ATOM 555 C C . LEU A 1 72 ? 8.479 -1.402 12.958 1.00 68.50 72 LEU A C 1
ATOM 557 O O . LEU A 1 72 ? 9.534 -1.637 13.542 1.00 68.50 72 LEU A O 1
ATOM 561 N N . VAL A 1 73 ? 7.749 -0.315 13.239 1.00 56.97 73 VAL A N 1
ATOM 562 C CA . VAL A 1 73 ? 8.109 0.703 14.246 1.00 56.97 73 VAL A CA 1
ATOM 563 C C . VAL A 1 73 ? 7.334 0.472 15.552 1.00 56.97 73 VAL A C 1
ATOM 565 O O . VAL A 1 73 ? 6.665 1.364 16.068 1.00 56.97 73 VAL A O 1
ATOM 568 N N . VAL A 1 74 ? 7.391 -0.745 16.09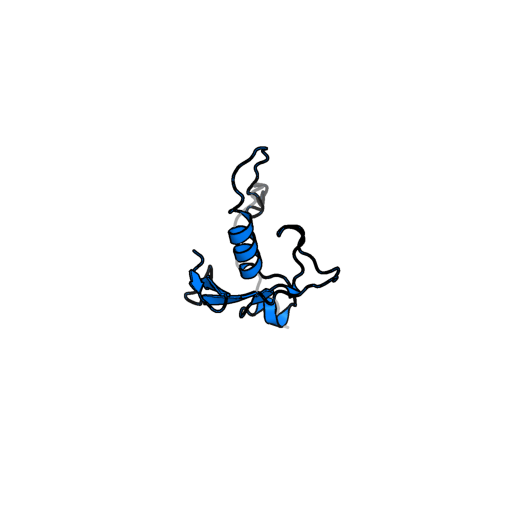5 1.00 50.78 74 VAL A N 1
ATOM 569 C CA . VAL A 1 74 ? 6.897 -1.031 17.453 1.00 50.78 74 VAL A CA 1
ATOM 570 C C . VAL A 1 74 ? 8.090 -0.959 18.419 1.00 50.78 74 VAL A C 1
ATOM 572 O O . VAL A 1 74 ? 9.088 -1.640 18.170 1.00 50.78 74 VAL A O 1
ATOM 575 N N . PRO A 1 75 ? 8.047 -0.149 19.500 1.00 44.91 75 PRO A N 1
ATOM 576 C CA . PRO A 1 75 ? 9.067 -0.186 20.545 1.00 44.91 75 PRO A CA 1
ATOM 577 C C . PRO A 1 75 ? 9.139 -1.594 21.136 1.00 44.91 75 PRO A C 1
ATOM 579 O O . PRO A 1 7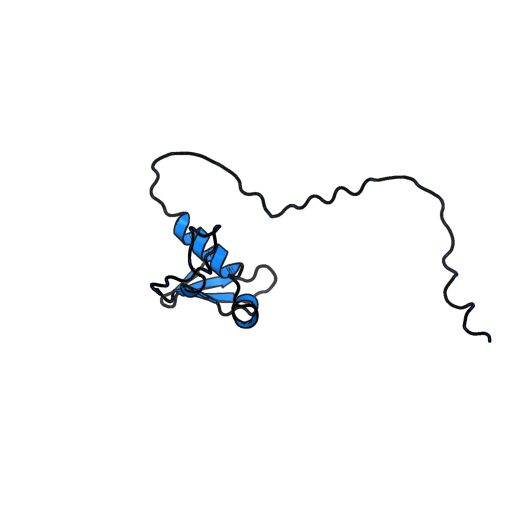5 ? 8.122 -2.186 21.482 1.00 44.91 75 PRO A O 1
ATOM 582 N N . ALA A 1 76 ? 10.349 -2.139 21.199 1.00 52.09 76 ALA A N 1
ATOM 583 C CA . ALA A 1 76 ? 10.610 -3.513 21.583 1.00 52.09 76 ALA A CA 1
ATOM 584 C C . ALA A 1 76 ? 10.130 -3.843 23.007 1.00 52.09 76 ALA A C 1
ATOM 586 O O . ALA A 1 76 ? 10.728 -3.391 23.979 1.00 52.09 76 ALA A O 1
ATOM 587 N N . GLU A 1 77 ? 9.158 -4.749 23.114 1.00 50.50 77 GLU A N 1
ATOM 588 C CA . GLU A 1 77 ? 9.055 -5.686 24.235 1.00 50.50 77 GLU A CA 1
ATOM 589 C C . GLU A 1 77 ? 8.513 -7.054 23.769 1.00 50.50 77 GLU A C 1
ATOM 591 O O . GLU A 1 77 ? 7.323 -7.278 23.587 1.00 50.50 77 GLU A O 1
ATOM 596 N N . SER A 1 78 ? 9.483 -7.939 23.500 1.00 62.47 78 SER A N 1
ATOM 597 C CA . SER A 1 78 ? 9.484 -9.415 23.481 1.00 62.47 78 SER A CA 1
ATOM 598 C C . SER A 1 78 ? 8.194 -10.188 23.148 1.00 62.47 78 SER A C 1
ATOM 600 O O . SER A 1 78 ? 7.351 -10.394 24.016 1.00 62.47 78 SER A O 1
ATOM 602 N N . SER A 1 79 ? 8.153 -10.878 22.003 1.00 49.59 79 SER A N 1
ATOM 603 C CA . SER A 1 79 ? 8.587 -12.289 21.865 1.00 49.59 79 SER A CA 1
ATOM 604 C C . SER A 1 79 ? 8.472 -12.775 20.407 1.00 49.59 79 SER A C 1
ATOM 606 O O . SER A 1 79 ? 7.617 -12.339 19.645 1.00 49.59 79 SER A O 1
ATOM 608 N N . SER A 1 80 ? 9.425 -13.624 20.030 1.00 64.06 80 SER A N 1
ATOM 609 C CA . SER A 1 80 ? 9.783 -14.140 18.705 1.00 64.06 80 SER A CA 1
ATOM 610 C C . SER A 1 80 ? 8.630 -14.750 17.899 1.00 64.06 80 SER A C 1
ATOM 612 O O . SER A 1 80 ? 7.784 -15.399 18.498 1.00 64.06 80 SER A O 1
ATOM 614 N N . ILE A 1 81 ? 8.670 -14.631 16.561 1.00 59.31 81 ILE A N 1
ATOM 615 C CA . ILE A 1 81 ? 8.777 -15.742 15.584 1.00 59.31 81 ILE A CA 1
ATOM 616 C C . ILE A 1 81 ? 9.150 -15.140 14.212 1.00 59.31 81 ILE A C 1
ATOM 618 O O . ILE A 1 81 ? 8.436 -14.304 13.659 1.00 59.31 81 ILE A O 1
ATOM 622 N N . ASP A 1 82 ? 10.283 -15.592 13.675 1.00 45.62 82 ASP A N 1
ATOM 623 C CA . ASP A 1 82 ? 10.733 -15.404 12.297 1.00 45.62 82 ASP A CA 1
ATOM 624 C C . ASP A 1 82 ? 9.761 -16.045 11.291 1.00 45.62 82 ASP A C 1
ATOM 626 O O . ASP A 1 82 ? 9.328 -17.178 11.501 1.00 45.62 82 ASP A O 1
ATOM 630 N N . ASN A 1 83 ? 9.483 -15.387 10.158 1.00 47.53 83 ASN A N 1
ATOM 631 C CA . ASN A 1 83 ? 9.847 -15.923 8.835 1.00 47.53 83 ASN A CA 1
ATOM 632 C C . ASN A 1 83 ? 9.423 -15.009 7.672 1.00 47.53 83 ASN A C 1
ATOM 634 O O . ASN A 1 83 ? 8.256 -14.687 7.462 1.00 47.53 83 ASN A O 1
ATOM 638 N N . LEU A 1 84 ? 10.433 -14.654 6.880 1.00 60.03 84 LEU A N 1
ATOM 639 C CA . LEU A 1 84 ? 10.385 -13.975 5.591 1.00 60.03 84 LEU A CA 1
ATOM 640 C C . LEU A 1 84 ? 10.387 -15.025 4.466 1.00 60.03 84 LEU A C 1
ATOM 642 O O . LEU A 1 84 ? 11.413 -15.253 3.833 1.00 60.03 84 LEU A O 1
ATOM 646 N N . SER A 1 85 ? 9.261 -15.673 4.177 1.00 53.06 85 SER A N 1
ATOM 647 C CA . SER A 1 85 ? 9.206 -16.628 3.060 1.00 53.06 85 SER A CA 1
ATOM 648 C C . SER A 1 85 ? 7.863 -16.608 2.336 1.00 53.06 85 SER A C 1
ATOM 650 O O . SER A 1 85 ? 6.933 -17.328 2.670 1.00 53.06 85 SER A O 1
ATOM 652 N N . SER A 1 86 ? 7.759 -15.791 1.286 1.00 49.41 86 SER A N 1
ATOM 653 C CA . SER A 1 86 ? 6.790 -16.078 0.213 1.00 49.41 86 SER A CA 1
ATOM 654 C C . SER A 1 86 ? 7.221 -15.550 -1.160 1.00 49.41 86 SER A C 1
ATOM 656 O O . SER A 1 86 ? 6.408 -15.212 -2.013 1.00 49.41 86 SER A O 1
ATOM 658 N N . LEU A 1 87 ? 8.531 -15.482 -1.399 1.00 51.81 87 LEU A N 1
ATOM 659 C CA . LEU A 1 87 ? 9.095 -15.288 -2.736 1.00 51.81 87 LEU A CA 1
ATOM 660 C C . LEU A 1 87 ? 10.207 -16.313 -2.952 1.00 51.81 87 LEU A C 1
ATOM 662 O O . LEU A 1 87 ? 11.366 -15.945 -3.048 1.00 51.81 87 LEU A O 1
ATOM 666 N N . GLN A 1 88 ? 9.846 -17.594 -2.966 1.00 55.91 88 GLN A N 1
ATOM 667 C CA . GLN A 1 88 ? 10.612 -18.639 -3.646 1.00 55.91 88 GLN A CA 1
ATOM 668 C C . GLN A 1 88 ? 9.697 -19.865 -3.781 1.00 55.91 88 GLN A C 1
ATOM 670 O O . GLN A 1 88 ? 9.638 -20.725 -2.910 1.00 55.91 88 GLN A O 1
ATOM 675 N N . SER A 1 89 ? 8.889 -19.915 -4.838 1.00 51.22 89 SER A N 1
ATOM 676 C CA . SER A 1 89 ? 8.340 -21.192 -5.285 1.00 51.22 89 SER A CA 1
ATOM 677 C C . SER A 1 89 ? 9.466 -21.922 -6.011 1.00 51.22 89 SER A C 1
ATOM 679 O O . SER A 1 89 ? 9.749 -21.615 -7.170 1.00 51.22 89 SER A O 1
ATOM 681 N N . ASP A 1 90 ? 10.127 -22.836 -5.306 1.00 44.12 90 ASP A N 1
ATOM 682 C CA . ASP A 1 90 ? 11.038 -23.815 -5.890 1.00 44.12 90 ASP A CA 1
ATOM 683 C C . ASP A 1 90 ? 10.234 -24.754 -6.799 1.00 44.12 90 ASP A C 1
ATOM 685 O O . ASP A 1 90 ? 9.485 -25.621 -6.344 1.00 44.12 90 ASP A O 1
ATOM 689 N N . LEU A 1 91 ? 10.361 -24.555 -8.109 1.00 46.88 91 LEU A N 1
ATOM 690 C CA . LEU A 1 91 ? 9.964 -25.540 -9.106 1.00 46.88 91 LEU A CA 1
ATOM 691 C C . LEU A 1 91 ? 11.065 -26.601 -9.164 1.00 46.88 91 LEU A C 1
ATOM 693 O O . LEU A 1 91 ? 12.087 -26.403 -9.817 1.00 46.88 91 LEU A O 1
ATOM 697 N N . LEU A 1 92 ? 10.857 -27.719 -8.471 1.00 52.53 92 LEU A N 1
ATOM 698 C CA . LEU A 1 92 ? 11.629 -28.934 -8.709 1.00 52.53 92 LEU A CA 1
ATOM 699 C C . LEU A 1 92 ? 11.173 -29.515 -10.052 1.00 52.53 92 LEU A C 1
ATOM 701 O O . LEU A 1 92 ? 10.047 -29.991 -10.188 1.00 52.53 92 LEU A O 1
ATOM 705 N N . ILE A 1 93 ? 12.031 -29.394 -11.061 1.00 59.66 93 ILE A N 1
ATOM 706 C CA . ILE A 1 93 ? 11.915 -30.132 -12.316 1.00 59.66 93 ILE A CA 1
ATOM 707 C C . ILE A 1 93 ? 12.708 -31.414 -12.090 1.00 59.66 93 ILE A C 1
ATOM 709 O O . ILE A 1 93 ? 13.927 -31.357 -11.940 1.00 59.66 93 ILE A O 1
ATOM 713 N N . ASP A 1 94 ? 12.018 -32.548 -12.025 1.00 55.75 94 ASP A N 1
ATOM 714 C CA . ASP A 1 94 ? 12.666 -33.855 -12.015 1.00 55.75 94 ASP A CA 1
ATOM 715 C C . ASP A 1 94 ? 13.359 -34.072 -13.379 1.00 55.75 94 ASP A C 1
ATOM 717 O O . ASP A 1 94 ? 12.727 -34.387 -14.388 1.00 55.75 94 ASP A O 1
ATOM 721 N N . GLU A 1 95 ? 14.668 -33.837 -13.416 1.00 61.84 95 GLU A N 1
ATOM 722 C CA . GLU A 1 95 ? 15.625 -34.368 -14.399 1.00 61.84 95 GLU A CA 1
ATOM 723 C C . GLU A 1 95 ? 15.818 -35.874 -14.081 1.00 61.84 95 GLU A C 1
ATOM 725 O O . GLU A 1 95 ? 15.932 -36.230 -12.913 1.00 61.84 95 GLU A O 1
ATOM 730 N N . GLU A 1 96 ? 15.829 -36.875 -14.966 1.00 59.97 96 GLU A N 1
ATOM 731 C CA . GLU A 1 96 ? 16.015 -37.014 -16.414 1.00 59.97 96 GLU A CA 1
ATOM 732 C C . GLU A 1 96 ? 15.405 -38.365 -16.850 1.00 59.97 96 GLU A C 1
ATOM 734 O O . GLU A 1 96 ? 15.522 -39.341 -16.112 1.00 59.97 96 GLU A O 1
ATOM 739 N N . ILE A 1 97 ? 14.910 -38.487 -18.091 1.00 57.47 97 ILE A N 1
ATOM 740 C CA . ILE A 1 97 ? 15.305 -39.616 -18.960 1.00 57.47 97 ILE A CA 1
ATOM 741 C C . ILE A 1 97 ? 15.518 -39.073 -20.379 1.00 57.47 97 ILE A C 1
ATOM 743 O O . ILE A 1 97 ? 14.573 -38.736 -21.096 1.00 57.47 97 ILE A O 1
ATOM 747 N N . GLU A 1 98 ? 16.785 -39.024 -20.786 1.00 53.41 98 GLU A N 1
ATOM 748 C CA . GLU A 1 98 ? 17.235 -38.798 -22.155 1.00 53.41 98 GLU A CA 1
ATOM 749 C C . GLU A 1 98 ? 16.643 -39.832 -23.124 1.00 53.41 98 GLU A C 1
ATOM 751 O O . GLU A 1 98 ? 16.858 -41.032 -22.968 1.00 53.41 98 GLU A O 1
ATOM 756 N N . THR A 1 99 ? 16.037 -39.383 -24.227 1.00 43.56 99 THR A N 1
ATOM 757 C CA . THR A 1 99 ? 16.204 -40.086 -25.508 1.00 43.56 99 THR A CA 1
ATOM 758 C C . THR A 1 99 ? 16.238 -39.118 -26.695 1.00 43.56 99 THR A C 1
ATOM 760 O O . THR A 1 99 ? 15.229 -38.606 -27.152 1.00 43.56 99 THR A O 1
ATOM 763 N N . ARG A 1 100 ? 17.454 -38.982 -27.236 1.00 51.00 100 ARG A N 1
ATOM 764 C CA . ARG A 1 100 ? 17.791 -39.037 -28.669 1.00 51.00 100 ARG A CA 1
ATOM 765 C C . ARG A 1 100 ? 17.303 -37.898 -29.583 1.00 51.00 100 ARG A C 1
ATOM 767 O O . ARG A 1 100 ? 16.153 -37.777 -29.969 1.00 51.00 100 ARG A O 1
ATOM 774 N N . THR A 1 101 ? 18.303 -37.136 -30.007 1.00 50.38 101 THR A N 1
ATOM 775 C CA . THR A 1 101 ? 18.346 -36.131 -31.072 1.00 50.38 101 THR A CA 1
ATOM 776 C C . THR A 1 101 ? 17.721 -36.541 -32.418 1.00 50.38 101 THR A C 1
ATOM 778 O O . THR A 1 101 ? 17.815 -37.700 -32.819 1.00 50.38 101 THR A O 1
ATOM 781 N N . ARG A 1 102 ? 17.289 -35.496 -33.163 1.00 51.84 102 ARG A N 1
ATOM 782 C CA . ARG A 1 102 ? 16.783 -35.423 -34.562 1.00 51.84 102 ARG A CA 1
ATOM 783 C C . ARG A 1 102 ? 15.269 -35.684 -34.637 1.00 51.84 102 ARG A C 1
ATOM 785 O O . ARG A 1 102 ? 14.827 -36.760 -34.292 1.00 51.84 102 ARG A O 1
ATOM 792 N N . GLU A 1 103 ? 14.416 -34.726 -35.001 1.00 50.91 103 GLU A N 1
ATOM 793 C CA . GLU A 1 103 ? 14.302 -34.136 -36.343 1.00 50.91 103 GLU A CA 1
ATOM 794 C C . GLU A 1 103 ? 13.581 -32.769 -36.304 1.00 50.91 103 GLU A C 1
ATOM 796 O O . GLU A 1 103 ? 12.417 -32.661 -35.922 1.00 50.91 103 GLU A O 1
ATOM 801 N N . ALA A 1 104 ? 14.249 -31.709 -36.765 1.00 53.88 104 ALA A N 1
ATOM 802 C CA . ALA A 1 104 ? 13.564 -30.519 -37.257 1.00 53.88 104 ALA A CA 1
ATOM 803 C C . ALA A 1 104 ? 12.987 -30.859 -38.644 1.00 53.88 104 ALA A C 1
ATOM 805 O O . ALA A 1 104 ? 13.745 -30.902 -39.610 1.00 53.88 104 ALA A O 1
ATOM 806 N N . GLY A 1 105 ? 11.685 -31.164 -38.747 1.00 52.84 105 GLY A N 1
ATOM 807 C CA . GLY A 1 105 ? 11.111 -31.558 -40.044 1.00 52.84 105 GLY A CA 1
ATOM 808 C C . GLY A 1 105 ? 9.635 -31.968 -40.114 1.00 52.84 105 GLY A C 1
ATOM 809 O O . GLY A 1 105 ? 9.321 -32.810 -40.943 1.00 52.84 105 GLY A O 1
ATOM 810 N N . ILE A 1 106 ? 8.722 -31.426 -39.292 1.00 52.03 106 ILE A N 1
ATOM 811 C CA . ILE A 1 106 ? 7.287 -31.818 -39.354 1.00 52.03 106 ILE A CA 1
ATOM 812 C C . ILE A 1 106 ? 6.355 -30.684 -39.813 1.00 52.03 106 ILE A C 1
ATOM 814 O O . ILE A 1 106 ? 5.209 -30.928 -40.183 1.00 52.03 106 ILE A O 1
ATOM 818 N N . ILE A 1 107 ? 6.823 -29.437 -39.891 1.00 56.56 107 ILE A N 1
ATOM 819 C CA . ILE A 1 107 ? 5.980 -28.376 -40.449 1.00 56.56 107 ILE A CA 1
ATOM 820 C C . ILE A 1 107 ? 6.103 -28.429 -41.978 1.00 56.56 107 ILE A C 1
ATOM 822 O O . ILE A 1 107 ? 7.177 -28.200 -42.528 1.00 56.56 107 ILE A O 1
ATOM 826 N N . ILE A 1 108 ? 4.961 -28.675 -42.627 1.00 54.59 108 ILE A N 1
ATOM 827 C CA . ILE A 1 108 ? 4.673 -28.642 -44.073 1.00 54.59 108 ILE A CA 1
ATOM 828 C C . ILE A 1 108 ? 4.790 -29.987 -44.830 1.00 54.59 108 ILE A C 1
ATOM 830 O O . ILE A 1 108 ? 5.438 -30.088 -45.866 1.00 54.59 108 ILE A O 1
ATOM 834 N N . ALA A 1 109 ? 4.049 -31.005 -44.377 1.00 54.59 109 ALA A N 1
ATOM 835 C CA . ALA A 1 109 ? 3.444 -32.005 -45.277 1.00 54.59 109 ALA A CA 1
ATOM 836 C C . ALA A 1 109 ? 1.943 -31.729 -45.555 1.00 54.59 109 ALA A C 1
ATOM 838 O O . ALA A 1 109 ? 1.330 -32.392 -46.386 1.00 54.59 109 ALA A O 1
ATOM 839 N N . GLU A 1 110 ? 1.355 -30.700 -44.932 1.00 57.69 110 GLU A N 1
ATOM 840 C CA . GLU A 1 110 ? -0.078 -30.373 -45.035 1.00 57.69 110 GLU A CA 1
ATOM 841 C C . GLU A 1 110 ? -0.438 -29.322 -46.113 1.00 57.69 110 GLU A C 1
ATOM 843 O O . GLU A 1 110 ? -1.571 -28.853 -46.146 1.00 57.69 110 GLU A O 1
ATOM 848 N N . LEU A 1 111 ? 0.486 -28.933 -47.006 1.00 57.50 111 LEU A N 1
ATOM 849 C CA . LEU A 1 111 ? 0.217 -27.954 -48.085 1.00 57.50 111 LEU A CA 1
ATOM 850 C C . LEU A 1 111 ? 0.236 -28.544 -49.509 1.00 57.50 111 LEU A C 1
ATOM 852 O O . LEU A 1 111 ? 0.372 -27.807 -50.481 1.00 57.50 111 LEU A O 1
ATOM 856 N N . CYS A 1 112 ? 0.076 -29.859 -49.666 1.00 49.75 112 CYS A N 1
ATOM 857 C CA . CYS A 1 112 ? -0.142 -30.481 -50.981 1.00 49.75 112 CYS A CA 1
ATOM 858 C C . CYS A 1 112 ? -1.350 -31.428 -50.976 1.00 49.75 112 CYS A C 1
ATOM 860 O O . CYS A 1 112 ? -1.221 -32.625 -51.238 1.00 49.75 112 CYS A O 1
ATOM 862 N N . LYS A 1 113 ? -2.532 -30.874 -50.702 1.00 47.06 113 LYS A N 1
ATOM 863 C CA . LYS A 1 113 ? -3.808 -31.424 -51.173 1.00 47.06 113 LYS A CA 1
ATOM 864 C C . LYS A 1 113 ? -4.575 -30.354 -51.929 1.00 47.06 113 LYS A C 1
ATOM 866 O O . LYS A 1 113 ? -4.557 -29.198 -51.453 1.00 47.06 113 LYS A O 1
#

Foldseek 3Di:
DWDQDPQAIWAADPPDRDIKGKGAPPDPDPDPQFDPLLVRDHLNRIDMPDPCCVPVVHCDPRNSVRSVVVVVPDDDDDDDDDDDDDPDPDDDDDDDDDDDDDDPDDPPPPPPD

Radius of gyration: 23.73 Å; Cα contacts (8 Å, |Δi|>4): 109; chains: 1; bounding box: 35×56×75 Å

Mean predicted aligned error: 15.56 Å

Solvent-accessible surface area (backbone atoms only — not comparable to full-atom values): 7818 Å² total; per-residue (Å²): 125,75,44,84,52,99,80,32,37,42,34,63,48,95,86,54,96,51,71,33,52,35,28,76,60,81,51,94,68,91,66,88,60,48,38,76,92,51,80,56,40,45,50,71,35,48,47,46,74,43,66,56,34,72,73,65,79,41,84,32,74,63,55,54,50,51,42,50,59,61,69,68,71,61,84,89,76,86,82,89,82,91,82,95,79,89,87,74,86,80,80,84,74,89,80,82,85,90,78,80,88,85,79,98,79,77,90,78,81,83,81,80,125

Secondary structure (DSSP, 8-state):
--EEETTEEEEE-SSSS-EEEEEE-------S-EEGGGTTEEGGGEEE-SHHHHHH-S--HHHHHHHHHHHT-------------SS-------------------TTSTT--

Sequence (113 aa):
MIIENESGYIVPSSSSLETYLVQESNTNCSCLLICTDCSNTCIHNYSCSCLDASVKWNMCKHIHLVCRHKFLVVPAESSSIDNLSSLQSDLLIDEEIETRTREAGIIIAELCK

pLDDT: mean 75.62, std 18.0, range [43.56, 96.06]

Organism: Nephila pilipes (NCBI:txid299642)